Protein AF-A0AA34RQW0-F1 (afdb_monomer_lite)

Organism: NCBI:txid1215087

Secondary structure (DSSP, 8-state):
----EEEEEEEEETTEEEEEEEEESS--HHHHHHHHHHHTT-S---SSS-----PPPHHHH--

InterPro domains:
  IPR046685 Protein of unknown function DUF6555 [PF20192] (1-63)

Sequence (63 aa):
MVGQHLYVTEYELHGEPRTFIIRLEKMSNAVAWHCASCDAGIGIIPRFSQQKIKLVSRPMAER

Radius of gyration: 12.52 Å; chains: 1; bounding box: 31×24×33 Å

pLDDT: mean 70.37, std 9.95, ran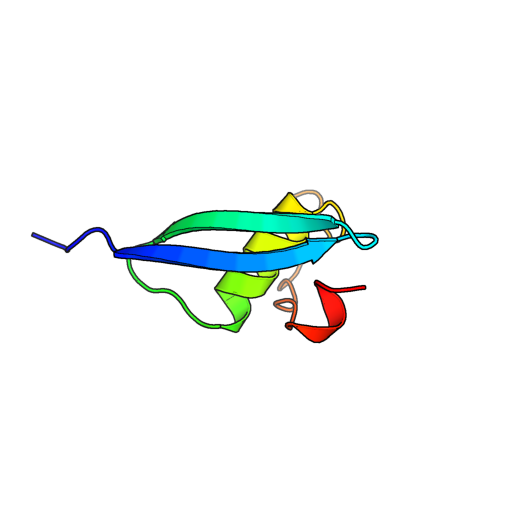ge [44.53, 84.56]

Structure (mmCIF, N/CA/C/O backbone):
data_AF-A0AA34RQW0-F1
#
_entry.id   AF-A0AA34RQW0-F1
#
loop_
_atom_site.group_PDB
_atom_site.id
_atom_site.type_symbol
_atom_site.label_atom_id
_atom_site.label_alt_id
_atom_site.label_comp_id
_atom_site.label_asym_id
_atom_site.label_entity_id
_atom_site.label_seq_id
_atom_site.pdbx_PDB_ins_code
_atom_site.Cartn_x
_atom_site.Cartn_y
_atom_site.Cartn_z
_atom_site.occupancy
_atom_site.B_iso_or_equiv
_atom_site.auth_seq_id
_atom_site.auth_comp_id
_atom_site.auth_asym_id
_atom_site.auth_atom_id
_atom_site.pdbx_PDB_model_num
ATOM 1 N N . MET A 1 1 ? -22.471 -14.235 11.411 1.00 44.53 1 MET A N 1
ATOM 2 C CA . MET A 1 1 ? -21.376 -14.718 10.543 1.00 44.53 1 MET A CA 1
ATOM 3 C C . MET A 1 1 ? -20.910 -13.530 9.724 1.00 44.53 1 MET A C 1
ATOM 5 O O . MET A 1 1 ? -21.615 -13.137 8.807 1.00 44.53 1 MET A O 1
ATOM 9 N N . VAL A 1 2 ? -19.823 -12.870 10.130 1.00 52.06 2 VAL A N 1
ATOM 10 C CA . VAL A 1 2 ? -19.276 -11.743 9.361 1.00 52.06 2 VAL A CA 1
ATOM 11 C C . VAL A 1 2 ? -18.642 -12.347 8.112 1.00 52.06 2 VAL A C 1
ATOM 13 O O . VAL A 1 2 ? -17.678 -13.106 8.213 1.00 52.06 2 VAL A O 1
ATOM 16 N N . GLY A 1 3 ? -19.274 -12.116 6.960 1.00 54.88 3 GLY A N 1
ATOM 17 C CA . GLY A 1 3 ? -18.786 -12.579 5.668 1.00 54.88 3 GLY A CA 1
ATOM 18 C C . GLY A 1 3 ? -17.365 -12.076 5.473 1.00 54.88 3 GLY A C 1
ATOM 19 O O . GLY A 1 3 ? -17.094 -10.884 5.572 1.00 54.88 3 GLY A O 1
ATOM 20 N N . GLN A 1 4 ? -16.431 -12.997 5.279 1.00 59.78 4 GLN A N 1
ATOM 21 C CA . GLN A 1 4 ? -15.049 -12.647 5.001 1.00 59.78 4 GLN A CA 1
ATOM 22 C C . GLN A 1 4 ? -15.020 -12.067 3.589 1.00 59.78 4 GLN A C 1
ATOM 24 O O . GLN A 1 4 ? -15.196 -12.804 2.622 1.00 59.78 4 GLN A O 1
ATOM 29 N N . HIS A 1 5 ? -14.851 -10.753 3.466 1.00 74.00 5 HIS A N 1
ATOM 30 C CA . HIS A 1 5 ? -14.763 -10.116 2.162 1.00 74.00 5 HIS A CA 1
ATOM 31 C C . HIS A 1 5 ? -13.311 -10.196 1.682 1.00 74.00 5 HIS A C 1
ATOM 33 O O . HIS A 1 5 ? -12.397 -9.620 2.279 1.00 74.00 5 HIS A O 1
ATOM 39 N N . LEU A 1 6 ? -13.101 -10.997 0.637 1.00 80.75 6 LEU A N 1
ATOM 40 C CA . LEU A 1 6 ? -11.865 -11.000 -0.131 1.00 80.75 6 LEU A CA 1
ATOM 41 C C . LEU A 1 6 ? -11.929 -9.848 -1.126 1.00 80.75 6 LEU A C 1
ATOM 43 O O . LEU A 1 6 ? -12.905 -9.711 -1.863 1.00 80.75 6 LEU A O 1
ATOM 47 N N . TYR A 1 7 ? -10.886 -9.033 -1.131 1.00 79.25 7 TYR A N 1
ATOM 48 C CA . TYR A 1 7 ? -10.736 -7.914 -2.044 1.00 79.25 7 TYR A CA 1
ATOM 49 C C . TYR A 1 7 ? -9.527 -8.171 -2.927 1.00 79.25 7 TYR A C 1
ATOM 51 O O . TYR A 1 7 ? -8.462 -8.543 -2.431 1.00 79.25 7 TYR A O 1
ATOM 59 N N . VAL A 1 8 ? -9.717 -7.971 -4.226 1.00 82.50 8 VAL A N 1
ATOM 60 C CA . VAL A 1 8 ? -8.696 -8.163 -5.251 1.00 82.50 8 VAL A CA 1
ATOM 61 C C . VAL A 1 8 ? -8.390 -6.800 -5.858 1.00 82.50 8 VAL A C 1
ATOM 63 O O . VAL A 1 8 ? -9.307 -6.104 -6.296 1.00 82.50 8 VAL A O 1
ATOM 66 N N . THR A 1 9 ? -7.117 -6.416 -5.849 1.00 80.69 9 THR A N 1
ATOM 67 C CA . THR A 1 9 ? -6.614 -5.182 -6.455 1.00 80.69 9 THR A CA 1
ATOM 68 C C . THR A 1 9 ? -5.608 -5.555 -7.532 1.00 80.69 9 THR A C 1
ATOM 70 O O . THR A 1 9 ? -4.597 -6.190 -7.243 1.00 80.69 9 THR A O 1
ATOM 73 N N . GLU A 1 10 ? -5.876 -5.143 -8.763 1.00 83.25 10 GLU A N 1
ATOM 74 C CA . GLU A 1 10 ? -4.966 -5.304 -9.896 1.00 83.25 10 GLU A CA 1
ATOM 75 C C . GLU A 1 10 ? -4.228 -3.986 -10.139 1.00 83.25 10 GLU A C 1
ATOM 77 O O . GLU A 1 10 ? -4.835 -2.912 -10.099 1.00 83.25 10 GLU A O 1
ATOM 82 N N . TYR A 1 11 ? -2.916 -4.062 -10.346 1.00 79.12 11 TYR A N 1
ATOM 83 C CA . TYR A 1 11 ? -2.060 -2.906 -10.600 1.00 79.12 11 TYR A CA 1
ATOM 84 C C . TYR A 1 11 ? -0.856 -3.307 -11.446 1.00 79.12 11 TYR A C 1
ATOM 86 O O . TYR A 1 11 ? -0.480 -4.474 -11.505 1.00 79.12 11 TYR A O 1
ATOM 94 N N . GLU A 1 12 ? -0.244 -2.330 -12.101 1.00 78.75 12 GLU A N 1
ATOM 95 C CA . GLU A 1 12 ? 0.991 -2.523 -12.852 1.00 78.75 12 GLU A CA 1
ATOM 96 C C . GLU A 1 12 ? 2.173 -2.060 -11.998 1.00 78.75 12 GLU A C 1
ATOM 98 O O . GLU A 1 12 ? 2.136 -0.978 -11.408 1.00 78.75 12 GLU A O 1
ATOM 103 N N . LEU A 1 13 ? 3.214 -2.886 -11.910 1.00 80.06 13 LEU A N 1
ATOM 104 C CA . LEU A 1 13 ? 4.460 -2.551 -11.229 1.00 80.06 13 LEU A CA 1
ATOM 105 C C . LEU A 1 13 ? 5.618 -2.763 -12.200 1.00 80.06 13 LEU A C 1
ATOM 107 O O . LEU A 1 13 ? 5.902 -3.895 -12.582 1.00 80.06 13 LEU A O 1
ATOM 111 N N . HIS A 1 14 ? 6.293 -1.679 -12.589 1.00 78.19 14 HIS A N 1
ATOM 112 C CA . HIS A 1 14 ? 7.386 -1.703 -13.574 1.00 78.19 14 HIS A CA 1
ATOM 113 C C . HIS A 1 14 ? 7.003 -2.310 -14.939 1.00 78.19 14 HIS A C 1
ATOM 115 O O . HIS A 1 14 ? 7.826 -2.967 -15.571 1.00 78.19 14 HIS A O 1
ATOM 121 N N . GLY A 1 15 ? 5.767 -2.094 -15.400 1.00 80.31 15 GLY A N 1
ATOM 122 C CA . GLY A 1 15 ? 5.266 -2.667 -16.656 1.00 80.31 15 GLY A CA 1
ATOM 123 C C . GLY A 1 15 ? 4.764 -4.109 -16.539 1.00 80.31 15 GLY A C 1
ATOM 124 O O . GLY A 1 15 ? 4.248 -4.648 -17.512 1.00 80.31 15 GLY A O 1
ATOM 125 N N . GLU A 1 16 ? 4.879 -4.728 -15.360 1.00 82.75 16 GLU A N 1
ATOM 126 C CA . GLU A 1 16 ? 4.400 -6.086 -15.111 1.00 82.75 16 GLU A CA 1
ATOM 127 C C . GLU A 1 16 ? 3.054 -6.052 -14.366 1.00 82.75 16 GLU A C 1
ATOM 129 O O . GLU A 1 16 ? 2.957 -5.426 -13.299 1.00 82.75 16 GLU A O 1
ATOM 134 N N . PRO A 1 17 ? 2.008 -6.730 -14.873 1.00 84.56 17 PRO A N 1
ATOM 135 C CA . PRO A 1 17 ? 0.726 -6.806 -14.190 1.00 84.56 17 PRO A CA 1
ATOM 136 C C . PRO A 1 17 ? 0.853 -7.644 -12.916 1.00 84.56 17 PRO A C 1
ATOM 138 O O . PRO A 1 17 ? 1.387 -8.756 -12.917 1.00 84.56 17 PRO A O 1
ATOM 141 N N . ARG A 1 18 ? 0.327 -7.121 -11.813 1.00 83.25 18 ARG A N 1
ATOM 142 C CA . ARG A 1 18 ? 0.274 -7.795 -10.518 1.00 83.25 18 ARG A CA 1
ATOM 143 C C . ARG A 1 18 ? -1.129 -7.766 -9.945 1.00 83.25 18 ARG A C 1
ATOM 145 O O . ARG A 1 18 ? -1.924 -6.857 -10.183 1.00 83.25 18 ARG A O 1
ATOM 152 N N . THR A 1 19 ? -1.405 -8.776 -9.133 1.00 8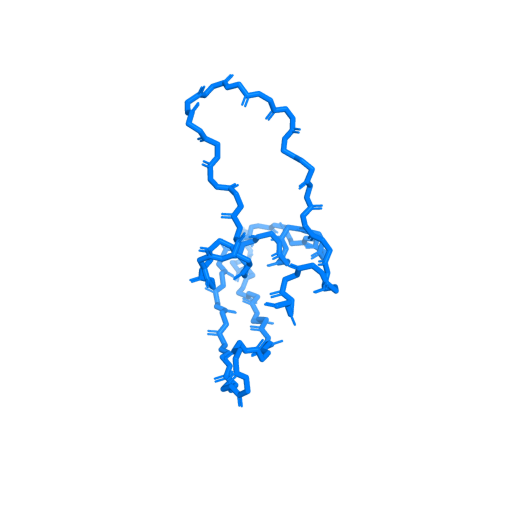0.88 19 THR A N 1
ATOM 153 C CA . THR A 1 19 ? -2.673 -8.922 -8.432 1.00 80.88 19 THR A CA 1
ATOM 154 C C . THR A 1 19 ? -2.394 -9.100 -6.953 1.00 80.88 19 THR A C 1
ATOM 156 O O . THR A 1 19 ? -1.667 -10.007 -6.553 1.00 80.88 19 THR A O 1
ATOM 159 N N . PHE A 1 20 ? -3.004 -8.251 -6.136 1.00 81.50 20 PHE A N 1
ATOM 160 C CA . PHE A 1 20 ? -2.933 -8.324 -4.686 1.00 81.50 20 PHE A CA 1
ATOM 161 C C . PHE A 1 20 ? -4.294 -8.716 -4.117 1.00 81.50 20 PHE A C 1
ATOM 163 O O . PHE A 1 20 ? -5.320 -8.132 -4.467 1.00 81.50 20 PHE A O 1
ATOM 170 N N . ILE A 1 21 ? -4.300 -9.711 -3.230 1.00 83.06 21 ILE A N 1
ATOM 171 C CA . ILE A 1 21 ? -5.513 -10.227 -2.593 1.00 83.06 21 ILE A CA 1
ATOM 172 C C . ILE A 1 21 ? -5.394 -10.011 -1.091 1.00 83.06 21 ILE A C 1
ATOM 174 O O . ILE A 1 21 ? -4.427 -10.447 -0.468 1.00 83.06 21 ILE A O 1
ATOM 178 N N . ILE A 1 22 ? -6.403 -9.382 -0.493 1.00 81.25 22 ILE A N 1
ATOM 179 C CA . ILE A 1 22 ? -6.449 -9.170 0.953 1.00 81.25 22 ILE A CA 1
ATOM 180 C C . ILE A 1 22 ? -7.817 -9.502 1.530 1.00 81.25 22 ILE A C 1
ATOM 182 O O . ILE A 1 22 ? -8.866 -9.236 0.939 1.00 81.25 22 ILE A O 1
ATOM 186 N N . ARG A 1 23 ? -7.795 -10.082 2.729 1.00 81.62 23 ARG A N 1
ATOM 187 C CA . ARG A 1 23 ? -8.984 -10.383 3.516 1.00 81.62 23 ARG A CA 1
ATOM 188 C C . ARG A 1 23 ? -9.160 -9.326 4.600 1.00 81.62 23 ARG A C 1
ATOM 190 O O . ARG A 1 23 ? -8.339 -9.239 5.510 1.00 81.62 23 ARG A O 1
ATOM 197 N N . LEU A 1 24 ? -10.248 -8.564 4.525 1.00 76.25 24 LEU A N 1
ATOM 198 C CA . LEU A 1 24 ? -10.601 -7.543 5.516 1.00 76.25 24 LEU A CA 1
ATOM 199 C C . LEU A 1 24 ? -12.105 -7.563 5.796 1.00 76.25 24 LEU A C 1
ATOM 201 O O . LEU A 1 24 ? -12.907 -7.931 4.944 1.00 76.25 24 LEU A O 1
ATOM 205 N N . GLU A 1 25 ? -12.505 -7.130 6.991 1.00 78.88 25 GLU A N 1
ATOM 206 C CA . GLU A 1 25 ? -13.930 -6.976 7.322 1.00 78.88 25 GLU A CA 1
ATOM 207 C C . GLU A 1 25 ? -14.559 -5.785 6.586 1.00 78.88 25 GLU A C 1
ATOM 209 O O . GLU A 1 25 ? -15.718 -5.840 6.181 1.00 78.88 25 GLU A O 1
ATOM 214 N N . LYS A 1 26 ? -13.788 -4.710 6.380 1.00 75.00 26 LYS A N 1
ATOM 215 C CA . LYS A 1 26 ? -14.180 -3.520 5.614 1.00 75.00 26 LYS A CA 1
ATOM 216 C C . LYS A 1 26 ? -12.986 -3.022 4.808 1.00 75.00 26 LYS A C 1
ATOM 218 O O . LYS A 1 26 ? -11.919 -2.798 5.374 1.00 75.00 26 LYS A O 1
ATOM 223 N N . MET A 1 27 ? -13.176 -2.818 3.509 1.00 76.50 27 MET A N 1
ATOM 224 C CA . MET A 1 27 ? -12.161 -2.257 2.617 1.00 76.50 27 MET A CA 1
ATOM 225 C C . MET A 1 27 ? -12.558 -0.851 2.188 1.00 76.50 27 MET A C 1
ATOM 227 O O . MET A 1 27 ? -13.704 -0.602 1.821 1.00 76.50 27 MET A O 1
ATOM 231 N N . SER A 1 28 ? -11.592 0.063 2.206 1.00 77.31 28 SER A N 1
ATOM 232 C CA . SER A 1 28 ? -11.711 1.360 1.539 1.00 77.31 28 SER A CA 1
ATOM 233 C C . SER A 1 28 ? -10.676 1.439 0.426 1.00 77.31 28 SER A C 1
ATOM 235 O O . SER A 1 28 ? -9.621 0.816 0.527 1.00 77.31 28 SER A O 1
ATOM 237 N N . ASN A 1 29 ? -10.949 2.233 -0.611 1.00 72.31 29 ASN A N 1
ATOM 238 C CA . ASN A 1 29 ? -10.026 2.421 -1.734 1.00 72.31 29 ASN A CA 1
ATOM 239 C C . ASN A 1 29 ? -8.609 2.798 -1.247 1.00 72.31 29 ASN A C 1
ATOM 241 O O . ASN A 1 29 ? -7.617 2.238 -1.689 1.00 72.31 29 ASN A O 1
ATOM 245 N N . ALA A 1 30 ? -8.511 3.688 -0.257 1.00 73.50 30 ALA A N 1
ATOM 246 C CA . ALA A 1 30 ? -7.234 4.131 0.300 1.00 73.50 30 ALA A CA 1
ATOM 247 C C . ALA A 1 30 ? -6.478 3.024 1.064 1.00 73.50 30 ALA A C 1
ATOM 249 O O . ALA A 1 30 ? -5.254 2.950 0.996 1.00 73.50 30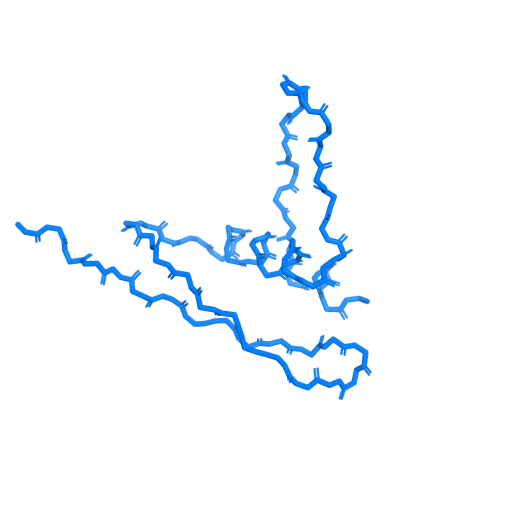 ALA A O 1
ATOM 250 N N . VAL A 1 31 ? -7.193 2.143 1.772 1.00 75.12 31 VAL A N 1
ATOM 251 C CA . VAL A 1 31 ? -6.591 0.975 2.441 1.00 75.12 31 VAL A CA 1
ATOM 252 C C . VAL A 1 31 ? -6.143 -0.062 1.409 1.00 75.12 31 VAL A C 1
ATOM 254 O O . VAL A 1 31 ? -5.053 -0.608 1.542 1.00 75.12 31 VAL A O 1
ATOM 257 N N . ALA A 1 32 ? -6.926 -0.264 0.345 1.00 77.00 32 ALA A N 1
ATOM 258 C CA . ALA A 1 32 ? -6.588 -1.169 -0.748 1.00 77.00 32 ALA A CA 1
ATOM 259 C C . ALA A 1 32 ? -5.260 -0.804 -1.412 1.00 77.00 32 ALA A C 1
ATOM 261 O O . ALA A 1 32 ?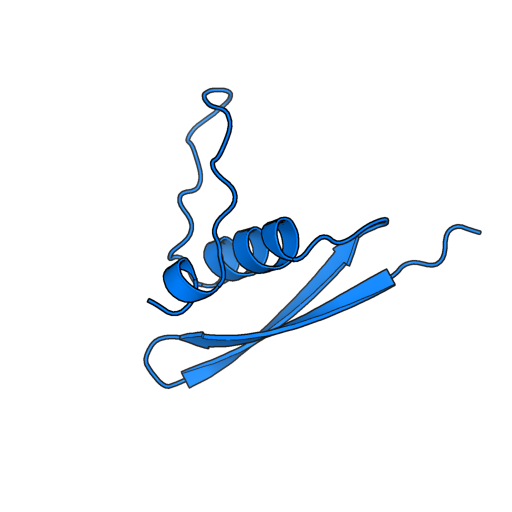 -4.364 -1.640 -1.518 1.00 77.00 32 ALA A O 1
ATOM 262 N N . TRP A 1 33 ? -5.118 0.465 -1.795 1.00 74.38 33 TRP A N 1
ATOM 263 C CA . TRP A 1 33 ? -3.907 0.971 -2.433 1.00 74.38 33 TRP A CA 1
ATOM 264 C C . TRP A 1 33 ? -2.722 1.043 -1.481 1.00 74.38 33 TRP A C 1
ATOM 266 O O . TRP A 1 33 ? -1.602 0.772 -1.902 1.00 74.38 33 TRP A O 1
ATOM 276 N N . HIS A 1 34 ? -2.939 1.344 -0.199 1.00 76.06 34 HIS A N 1
ATOM 277 C CA . HIS A 1 34 ? -1.864 1.288 0.788 1.00 76.06 34 HIS A CA 1
ATOM 278 C C . HIS A 1 34 ? -1.298 -0.131 0.930 1.00 76.06 34 HIS A C 1
ATOM 280 O O . HIS A 1 34 ? -0.083 -0.304 0.863 1.00 76.06 34 HIS A O 1
ATOM 286 N N . CYS A 1 35 ? -2.161 -1.144 1.047 1.00 74.75 35 CYS A N 1
ATOM 287 C CA . CYS A 1 35 ? -1.723 -2.536 1.116 1.00 74.75 35 CYS A CA 1
ATOM 288 C C . CYS A 1 35 ? -1.028 -2.990 -0.177 1.00 74.75 35 CYS A C 1
ATOM 290 O O . CYS A 1 35 ? 0.043 -3.586 -0.094 1.00 74.75 35 CYS A O 1
ATOM 292 N N . ALA A 1 36 ? -1.569 -2.638 -1.349 1.00 76.00 36 ALA A N 1
ATOM 293 C CA . ALA A 1 36 ? -0.935 -2.935 -2.636 1.00 76.00 36 ALA A CA 1
ATOM 294 C C . ALA A 1 36 ? 0.435 -2.244 -2.784 1.00 76.00 36 ALA A C 1
ATOM 296 O O . ALA A 1 36 ? 1.386 -2.848 -3.266 1.00 76.00 36 ALA A O 1
ATOM 297 N N . SER A 1 37 ? 0.576 -1.007 -2.293 1.00 73.12 37 SER A N 1
ATOM 298 C CA . SER A 1 37 ? 1.860 -0.288 -2.298 1.00 73.12 37 SER A CA 1
ATOM 299 C C . SER A 1 37 ? 2.894 -0.979 -1.410 1.00 73.12 37 SER A C 1
ATOM 301 O O . SER A 1 37 ? 4.063 -1.071 -1.779 1.00 73.12 37 SER A O 1
ATOM 303 N N . CYS A 1 38 ? 2.482 -1.450 -0.230 1.00 71.88 38 CYS A N 1
ATOM 304 C CA . CYS A 1 38 ? 3.354 -2.211 0.662 1.00 71.88 38 CYS A CA 1
ATOM 305 C C . CYS A 1 38 ? 3.801 -3.541 0.033 1.00 71.88 38 CYS A C 1
ATOM 307 O O . CYS A 1 38 ? 4.974 -3.877 0.161 1.00 71.88 38 CYS A O 1
ATOM 309 N N . ASP A 1 39 ? 2.914 -4.258 -0.668 1.00 75.12 39 ASP A N 1
ATOM 310 C CA . ASP A 1 39 ? 3.262 -5.485 -1.409 1.00 75.12 39 ASP A CA 1
ATOM 311 C C . ASP A 1 39 ? 4.227 -5.209 -2.575 1.00 75.12 39 ASP A C 1
ATOM 313 O O . ASP A 1 39 ? 5.217 -5.913 -2.763 1.00 75.12 39 ASP A O 1
ATOM 317 N N . ALA A 1 40 ? 4.001 -4.111 -3.298 1.00 71.31 40 ALA A N 1
ATOM 318 C CA . ALA A 1 40 ? 4.857 -3.648 -4.386 1.00 71.31 40 ALA A CA 1
ATOM 319 C C . ALA A 1 40 ? 6.257 -3.182 -3.938 1.00 71.31 40 ALA A C 1
ATOM 321 O O . ALA A 1 40 ? 7.105 -2.901 -4.782 1.00 71.31 40 ALA A O 1
ATOM 322 N N . GLY A 1 41 ? 6.511 -3.045 -2.631 1.00 68.75 41 GLY A N 1
ATOM 323 C CA . GLY A 1 41 ? 7.770 -2.508 -2.101 1.00 68.75 41 GLY A CA 1
ATOM 324 C C . GLY A 1 41 ? 7.956 -0.995 -2.300 1.00 68.75 41 GLY A C 1
ATOM 325 O O . GLY A 1 41 ? 9.016 -0.466 -1.972 1.00 68.75 41 GLY A O 1
ATOM 326 N N . ILE A 1 42 ? 6.932 -0.291 -2.797 1.00 68.12 42 ILE A N 1
ATOM 327 C CA . ILE A 1 42 ? 6.904 1.176 -2.968 1.00 68.12 42 ILE A CA 1
ATOM 328 C C . ILE A 1 42 ? 6.378 1.860 -1.694 1.00 68.12 42 ILE A C 1
ATOM 330 O O . ILE 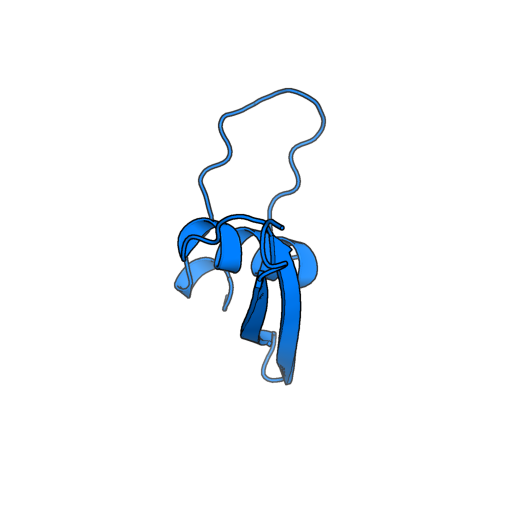A 1 42 ? 6.722 3.000 -1.373 1.00 68.12 42 ILE A O 1
ATOM 334 N N . GLY A 1 43 ? 5.526 1.162 -0.944 1.00 65.62 43 GLY A N 1
ATOM 335 C CA . GLY A 1 43 ? 4.916 1.656 0.280 1.00 65.62 43 GLY A CA 1
ATOM 336 C C . GLY A 1 43 ? 5.950 1.891 1.378 1.00 65.62 43 GLY A C 1
ATOM 337 O O . GLY A 1 43 ? 6.758 1.025 1.701 1.00 65.62 43 GLY A O 1
ATOM 338 N N . ILE A 1 44 ? 5.885 3.061 2.011 1.00 63.12 44 ILE A N 1
ATOM 339 C CA . ILE A 1 44 ? 6.708 3.363 3.182 1.00 63.12 44 ILE A CA 1
ATOM 340 C C . ILE A 1 44 ? 6.191 2.524 4.357 1.00 63.12 44 ILE A C 1
ATOM 342 O O . ILE A 1 44 ? 5.097 2.779 4.861 1.00 63.12 44 ILE A O 1
ATOM 346 N N . ILE A 1 45 ? 6.984 1.550 4.812 1.00 64.81 45 ILE A N 1
ATOM 347 C CA . ILE A 1 45 ? 6.744 0.835 6.072 1.00 64.81 45 ILE A CA 1
ATOM 348 C C . ILE A 1 45 ? 7.395 1.657 7.193 1.00 64.81 45 ILE A C 1
ATOM 350 O O . ILE A 1 45 ? 8.628 1.689 7.285 1.00 64.81 45 ILE A O 1
ATOM 354 N N . PRO A 1 46 ? 6.622 2.364 8.037 1.00 59.22 46 PRO A N 1
ATOM 355 C CA . PRO A 1 46 ? 7.206 3.156 9.105 1.00 59.22 46 PRO A CA 1
ATOM 356 C C . PRO A 1 46 ? 7.865 2.236 10.127 1.00 59.22 46 PRO A C 1
ATOM 358 O O . PRO A 1 46 ? 7.322 1.212 10.547 1.00 59.22 46 PRO A O 1
ATOM 361 N N . ARG A 1 47 ? 9.059 2.627 10.560 1.00 56.44 47 ARG A N 1
ATOM 362 C CA . ARG A 1 47 ? 9.776 1.930 11.619 1.00 56.44 47 ARG A CA 1
ATOM 363 C C . ARG A 1 47 ? 9.122 2.311 12.954 1.00 56.44 47 ARG A C 1
ATOM 365 O O . ARG A 1 47 ? 9.262 3.446 13.380 1.00 56.44 47 ARG A O 1
ATOM 372 N N . PHE A 1 48 ? 8.402 1.365 13.563 1.00 52.84 48 PHE A N 1
ATOM 373 C CA . PHE A 1 48 ? 7.878 1.364 14.942 1.00 52.84 48 PHE A CA 1
ATOM 374 C C . PHE A 1 48 ? 7.140 2.625 15.452 1.00 52.84 48 PHE A C 1
ATOM 376 O O . PHE A 1 48 ? 7.728 3.669 15.699 1.00 52.84 48 PHE A O 1
ATOM 383 N N . SER A 1 49 ? 5.847 2.456 15.767 1.00 53.84 49 SER A N 1
ATOM 384 C CA . SER A 1 49 ? 5.014 3.294 16.658 1.00 53.84 49 SER A CA 1
ATOM 385 C C . SER A 1 49 ? 4.912 4.806 16.388 1.00 53.84 49 SER A C 1
ATOM 387 O O . SER A 1 49 ? 4.209 5.497 17.130 1.00 53.84 49 SER A O 1
ATOM 389 N N . GLN A 1 50 ? 5.547 5.347 15.351 1.00 59.75 50 GLN A N 1
ATOM 390 C CA . GLN A 1 50 ? 5.453 6.762 15.024 1.00 59.75 50 GLN A CA 1
ATOM 391 C C . GLN A 1 50 ? 4.807 6.992 13.658 1.00 59.75 50 GLN A C 1
ATOM 393 O O . GLN A 1 50 ? 5.251 6.485 12.636 1.00 59.75 50 GLN A O 1
ATOM 398 N N . GLN A 1 51 ? 3.803 7.872 13.713 1.00 55.12 51 GLN A N 1
ATOM 399 C CA . GLN A 1 51 ? 3.192 8.657 12.642 1.00 55.12 51 GLN A CA 1
ATOM 400 C C . GLN A 1 51 ? 1.926 8.085 12.001 1.00 55.12 51 GLN A C 1
ATOM 402 O O . GLN A 1 51 ? 1.863 6.963 11.513 1.00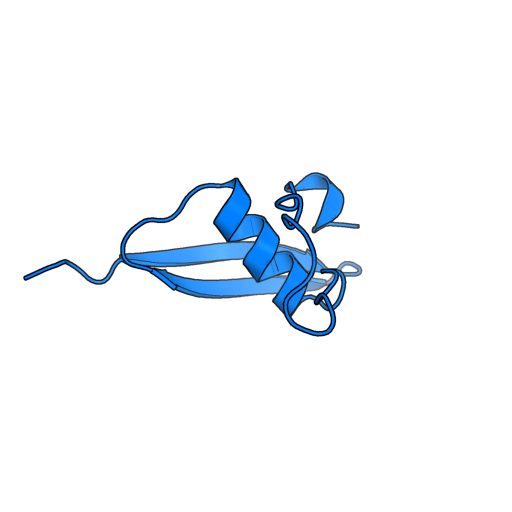 55.12 51 GLN A O 1
ATOM 407 N N . LYS A 1 52 ? 0.900 8.949 11.982 1.00 56.47 52 LYS A N 1
ATOM 408 C CA . LYS A 1 52 ? -0.304 8.826 11.158 1.00 56.47 52 LYS A CA 1
ATOM 409 C C . LYS A 1 52 ? 0.139 8.615 9.710 1.00 56.47 52 LYS A C 1
ATOM 411 O O . LYS A 1 52 ? 0.546 9.568 9.046 1.00 56.47 52 LYS A O 1
ATOM 416 N N . ILE A 1 53 ? 0.097 7.370 9.252 1.00 58.12 53 ILE A N 1
ATOM 417 C CA . ILE A 1 53 ? 0.498 7.005 7.897 1.00 58.12 53 ILE A CA 1
ATOM 418 C C . ILE A 1 53 ? -0.502 7.660 6.948 1.00 58.12 53 ILE A C 1
ATOM 420 O O . ILE A 1 53 ? -1.711 7.442 7.059 1.00 58.12 53 ILE A O 1
ATOM 424 N N . LYS A 1 54 ? -0.016 8.505 6.035 1.00 60.91 54 LYS A N 1
ATOM 425 C CA . LYS A 1 54 ? -0.855 8.992 4.940 1.00 60.91 54 LYS A CA 1
ATOM 426 C C . LYS A 1 54 ? -1.141 7.794 4.044 1.00 60.91 54 LYS A C 1
ATOM 428 O O . LYS A 1 54 ? -0.219 7.240 3.453 1.00 60.91 54 LYS A O 1
ATOM 433 N N . LEU A 1 55 ? -2.407 7.383 3.995 1.00 64.50 55 LEU A N 1
ATOM 434 C CA . LEU A 1 55 ? -2.846 6.312 3.109 1.00 64.50 55 LEU A CA 1
ATOM 435 C C . LEU A 1 55 ? -2.467 6.671 1.670 1.00 64.50 55 LEU A C 1
ATOM 437 O O . LEU A 1 55 ? -2.654 7.808 1.231 1.00 64.50 55 LEU A O 1
ATOM 441 N N . VAL A 1 56 ? -1.891 5.700 0.971 1.00 63.19 56 VAL A N 1
ATOM 442 C CA . VAL A 1 56 ? -1.389 5.880 -0.389 1.00 63.19 56 VAL A CA 1
ATOM 443 C C . VAL A 1 56 ? -2.574 5.795 -1.349 1.00 63.19 56 VAL A C 1
ATOM 445 O O . VAL A 1 56 ? -3.421 4.913 -1.222 1.00 63.19 56 VAL A O 1
ATOM 448 N N . SER A 1 57 ? -2.672 6.743 -2.279 1.00 65.56 57 SER A N 1
ATOM 449 C CA . SER A 1 57 ? -3.663 6.721 -3.354 1.00 65.56 57 SER A CA 1
ATOM 450 C C . SER A 1 57 ? -3.107 5.993 -4.580 1.00 65.56 57 SER A C 1
ATOM 452 O O . SER A 1 57 ? -1.894 5.938 -4.771 1.00 65.56 57 SER A O 1
ATOM 454 N N . ARG A 1 58 ? -3.998 5.492 -5.442 1.00 62.16 58 ARG A N 1
ATOM 455 C CA . ARG A 1 58 ? -3.678 4.823 -6.715 1.00 62.16 58 ARG A CA 1
ATOM 456 C C . ARG A 1 58 ? -2.468 5.393 -7.487 1.00 62.16 58 ARG A C 1
ATOM 458 O O . ARG A 1 58 ? -1.525 4.638 -7.691 1.00 62.16 58 ARG A O 1
ATOM 465 N N . PRO A 1 59 ? -2.409 6.697 -7.838 1.00 64.06 59 PRO A N 1
ATOM 466 C CA . PRO A 1 59 ? -1.298 7.234 -8.635 1.00 64.06 59 PRO A CA 1
ATOM 467 C C . PRO A 1 59 ? 0.067 7.173 -7.936 1.00 64.06 59 PRO A C 1
ATOM 469 O O . PRO A 1 59 ? 1.094 7.362 -8.576 1.00 64.06 59 PRO A O 1
ATOM 472 N N . MET A 1 60 ? 0.094 6.966 -6.619 1.00 64.31 60 MET A N 1
ATOM 473 C CA . MET A 1 60 ? 1.328 6.818 -5.855 1.00 64.31 60 MET A CA 1
ATOM 474 C C . MET A 1 60 ? 1.707 5.348 -5.623 1.00 64.31 60 MET A C 1
ATOM 476 O O . MET A 1 60 ? 2.852 5.081 -5.276 1.00 64.31 60 MET A O 1
ATOM 480 N N . ALA A 1 61 ? 0.772 4.419 -5.836 1.00 61.78 61 ALA A N 1
ATOM 481 C CA . ALA A 1 61 ? 1.020 2.980 -5.823 1.00 61.78 61 ALA A CA 1
ATOM 482 C C . ALA A 1 61 ? 1.519 2.453 -7.181 1.00 61.78 61 ALA A C 1
ATOM 484 O O . ALA A 1 61 ? 2.292 1.507 -7.215 1.00 61.78 61 ALA A O 1
ATOM 485 N N . GLU A 1 62 ? 1.091 3.072 -8.284 1.00 63.22 62 GLU A N 1
ATOM 486 C CA . GLU A 1 62 ? 1.438 2.698 -9.669 1.00 63.22 62 GLU A CA 1
ATOM 487 C C . GLU A 1 62 ? 2.726 3.394 -10.181 1.00 63.22 62 GLU A C 1
ATOM 489 O O . GLU A 1 62 ? 2.870 3.612 -11.382 1.00 63.22 62 GLU A O 1
ATOM 494 N N . ARG A 1 63 ? 3.626 3.839 -9.290 1.00 59.94 63 ARG A N 1
ATOM 495 C CA . ARG A 1 63 ? 4.753 4.732 -9.632 1.00 59.94 63 ARG A CA 1
ATOM 496 C C . ARG A 1 63 ? 6.086 4.019 -9.844 1.00 59.94 63 ARG A C 1
ATOM 498 O O . ARG A 1 63 ? 6.308 2.973 -9.205 1.00 59.94 63 ARG A O 1
#

Foldseek 3Di:
DQPFDKDWDWADQPNRIDIDIDTDSDDDQLNVLLVLLVVSVQHDDDDPDDDDRDRDHPVSSRD